Protein AF-A0A816ZHC8-F1 (afdb_monomer_lite)

InterPro domains:
  IPR012951 Berberine/berberine-like [PF08031] (29-65)

Organism: NCBI:txid392030

Secondary structure (DSSP, 8-state):
-HHHHHHHHHHHHHHHHHHHHTTT------GGGS-TT-TTHHHHHHSSHHHHHHHHHHHHHH-TT-

Radius of gyration: 14.67 Å; chains: 1; bounding box: 37×16×40 Å

Structure (mmCIF, N/CA/C/O backbone):
data_AF-A0A816ZHC8-F1
#
_entry.id   AF-A0A816ZHC8-F1
#
loop_
_atom_site.group_PDB
_atom_site.id
_atom_site.type_symbol
_atom_site.label_atom_id
_atom_site.label_alt_id
_atom_site.label_comp_id
_atom_site.label_asym_id
_atom_site.label_entity_id
_atom_site.label_seq_id
_atom_site.pdbx_PDB_ins_code
_atom_site.Cartn_x
_atom_site.Cartn_y
_atom_site.Cartn_z
_atom_site.occupancy
_atom_site.B_iso_or_equiv
_atom_site.auth_seq_id
_atom_site.auth_comp_id
_atom_site.auth_asym_id
_atom_site.auth_atom_id
_atom_site.pdbx_PDB_model_num
ATOM 1 N N . MET A 1 1 ? 22.820 6.435 3.314 1.00 63.22 1 MET A N 1
ATOM 2 C CA . MET A 1 1 ? 21.457 6.997 3.196 1.00 63.22 1 MET A CA 1
ATOM 3 C C . MET A 1 1 ? 21.156 7.447 1.769 1.00 63.22 1 MET A C 1
ATOM 5 O O . MET A 1 1 ? 20.187 6.948 1.221 1.00 63.22 1 MET A O 1
ATOM 9 N N . GLU A 1 2 ? 21.984 8.272 1.115 1.00 72.88 2 GLU A N 1
ATOM 10 C CA . GLU A 1 2 ? 21.727 8.708 -0.279 1.00 72.88 2 GLU A CA 1
ATOM 11 C C . GLU A 1 2 ? 21.567 7.556 -1.282 1.00 72.88 2 GLU A C 1
ATOM 13 O O . GLU A 1 2 ? 20.587 7.516 -2.017 1.00 72.88 2 GLU A O 1
ATOM 18 N N . THR A 1 3 ? 22.459 6.562 -1.259 1.00 84.12 3 THR A N 1
ATOM 19 C CA . THR A 1 3 ? 22.395 5.419 -2.186 1.00 84.12 3 THR A CA 1
ATOM 20 C C . THR A 1 3 ? 21.108 4.601 -2.047 1.00 84.12 3 THR A C 1
ATOM 22 O O . THR A 1 3 ? 20.559 4.147 -3.043 1.00 84.12 3 THR A O 1
ATOM 25 N N . GLN A 1 4 ? 20.595 4.429 -0.824 1.00 79.25 4 GLN A N 1
ATOM 26 C CA . GLN A 1 4 ? 19.353 3.683 -0.581 1.00 79.25 4 GLN A CA 1
ATOM 27 C C . GLN A 1 4 ? 18.137 4.432 -1.134 1.00 79.25 4 GLN A C 1
ATOM 29 O O . GLN A 1 4 ? 17.292 3.821 -1.778 1.00 79.25 4 GLN A O 1
ATOM 34 N N . ASN A 1 5 ? 18.089 5.754 -0.950 1.00 81.62 5 ASN A N 1
ATOM 35 C CA . ASN A 1 5 ? 17.020 6.589 -1.494 1.00 81.62 5 ASN A CA 1
ATOM 36 C C . ASN A 1 5 ? 17.043 6.612 -3.029 1.00 81.62 5 ASN A C 1
ATOM 38 O O . ASN A 1 5 ? 15.991 6.566 -3.658 1.00 81.62 5 ASN A O 1
ATOM 42 N N . MET A 1 6 ? 18.235 6.629 -3.635 1.00 86.62 6 MET A N 1
ATOM 43 C CA . MET A 1 6 ? 18.383 6.540 -5.090 1.00 86.62 6 MET A CA 1
ATOM 44 C C . MET A 1 6 ? 17.888 5.199 -5.639 1.00 86.62 6 MET A C 1
ATOM 46 O O . MET A 1 6 ? 17.174 5.180 -6.636 1.00 86.62 6 MET A O 1
ATOM 50 N N . ILE A 1 7 ? 18.233 4.088 -4.981 1.00 87.06 7 ILE A N 1
ATOM 51 C CA . ILE A 1 7 ? 17.758 2.754 -5.374 1.00 87.06 7 ILE A CA 1
ATOM 52 C C . ILE A 1 7 ? 16.236 2.662 -5.229 1.00 87.06 7 ILE A C 1
ATOM 54 O O . ILE A 1 7 ? 15.573 2.149 -6.124 1.00 87.06 7 ILE A O 1
ATOM 58 N N . ALA A 1 8 ? 15.673 3.186 -4.138 1.00 83.62 8 ALA A N 1
ATOM 59 C CA . ALA A 1 8 ? 14.230 3.199 -3.930 1.00 83.62 8 ALA A CA 1
ATOM 60 C C . ALA A 1 8 ? 13.505 3.978 -5.040 1.00 83.62 8 ALA A C 1
ATOM 62 O O . ALA A 1 8 ? 12.570 3.456 -5.636 1.00 83.62 8 ALA A O 1
ATOM 63 N N . ALA A 1 9 ? 13.991 5.175 -5.382 1.00 85.12 9 ALA A N 1
ATOM 64 C CA . ALA A 1 9 ? 13.424 5.979 -6.462 1.00 85.12 9 ALA A CA 1
ATOM 65 C C . ALA A 1 9 ? 13.538 5.300 -7.841 1.00 85.12 9 ALA A C 1
ATOM 67 O O . ALA A 1 9 ? 12.607 5.382 -8.643 1.00 85.12 9 ALA A O 1
ATOM 68 N N . ASP A 1 10 ? 14.652 4.611 -8.118 1.00 88.69 10 ASP A N 1
ATOM 69 C CA . ASP A 1 10 ? 14.834 3.845 -9.360 1.00 88.69 10 ASP A CA 1
ATOM 70 C C . ASP A 1 10 ? 13.846 2.672 -9.450 1.00 88.69 10 ASP A C 1
ATOM 72 O O . ASP A 1 10 ? 13.232 2.466 -10.497 1.00 88.69 10 ASP A O 1
ATOM 76 N N . ILE A 1 11 ? 13.625 1.944 -8.350 1.00 86.44 11 ILE A N 1
ATOM 77 C CA . ILE A 1 11 ? 12.634 0.859 -8.291 1.00 86.44 11 ILE A CA 1
ATOM 78 C C . ILE A 1 11 ? 11.221 1.404 -8.532 1.00 86.44 11 ILE A C 1
ATOM 80 O O . ILE A 1 11 ? 10.532 0.890 -9.414 1.00 86.44 11 ILE A O 1
ATOM 84 N N . THR A 1 12 ? 10.812 2.463 -7.825 1.00 86.31 12 THR A N 1
ATOM 85 C CA . THR A 1 12 ? 9.496 3.100 -8.014 1.00 86.31 12 THR A CA 1
ATOM 86 C C . THR A 1 12 ? 9.286 3.529 -9.465 1.00 86.31 12 THR A C 1
ATOM 88 O O . THR A 1 12 ? 8.250 3.237 -10.058 1.00 86.31 12 THR A O 1
ATOM 91 N N . SER A 1 13 ? 10.290 4.176 -10.069 1.00 86.56 13 SER A N 1
ATOM 92 C CA . SER A 1 13 ? 10.250 4.609 -11.473 1.00 86.56 13 SER A CA 1
ATOM 93 C C . SER A 1 13 ? 10.076 3.429 -12.432 1.00 86.56 13 SER A C 1
ATOM 95 O O . SER A 1 13 ? 9.234 3.460 -13.327 1.00 86.56 13 SER A O 1
ATOM 97 N N . ARG A 1 14 ? 10.815 2.334 -12.218 1.00 86.25 14 ARG A N 1
ATOM 98 C CA . ARG A 1 14 ? 10.704 1.131 -13.056 1.00 86.25 14 ARG A CA 1
ATOM 99 C C . ARG A 1 14 ? 9.342 0.463 -12.946 1.00 86.25 14 ARG A C 1
ATOM 101 O O . ARG A 1 14 ? 8.860 -0.048 -13.951 1.00 86.25 14 ARG A O 1
ATOM 108 N N . LEU A 1 15 ? 8.718 0.459 -11.770 1.00 84.50 15 LEU A N 1
ATOM 109 C CA . LEU A 1 15 ? 7.410 -0.171 -11.570 1.00 84.50 15 LEU A CA 1
ATOM 110 C C . LEU A 1 15 ? 6.279 0.539 -12.328 1.00 84.50 15 LEU A C 1
ATOM 112 O O . LEU A 1 15 ? 5.309 -0.122 -12.689 1.00 84.50 15 LEU A O 1
ATOM 116 N N . GLN A 1 16 ? 6.442 1.813 -12.703 1.00 82.69 16 GLN A N 1
ATOM 117 C CA . GLN A 1 16 ? 5.493 2.530 -13.573 1.00 82.69 16 GLN A CA 1
ATOM 118 C C . GLN A 1 16 ? 5.319 1.863 -14.950 1.00 82.69 16 GLN A C 1
ATOM 120 O O . GLN A 1 16 ? 4.297 2.048 -15.614 1.00 82.69 16 GLN A O 1
ATOM 125 N N . ILE A 1 17 ? 6.278 1.037 -15.392 1.00 84.25 17 ILE A N 1
ATOM 126 C CA . ILE A 1 17 ? 6.112 0.258 -16.625 1.00 84.25 17 ILE A CA 1
ATOM 127 C C . ILE A 1 17 ? 4.970 -0.758 -16.511 1.00 84.25 17 ILE A C 1
ATOM 129 O O . ILE A 1 17 ? 4.321 -1.059 -17.510 1.00 84.25 17 ILE A O 1
ATOM 133 N N . LEU A 1 18 ? 4.705 -1.278 -15.307 1.00 82.44 18 LEU A N 1
ATOM 134 C CA . LEU A 1 18 ? 3.630 -2.240 -15.073 1.00 82.44 18 LEU 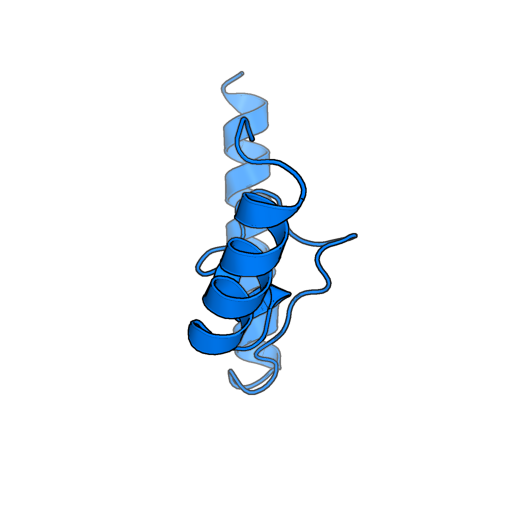A CA 1
ATOM 135 C C . LEU A 1 18 ? 2.262 -1.582 -15.263 1.00 82.44 18 LEU A C 1
ATOM 137 O O . LEU A 1 18 ? 1.374 -2.203 -15.845 1.00 82.44 18 LEU A O 1
ATOM 141 N N . ASP A 1 19 ? 2.132 -0.309 -14.883 1.00 80.25 19 ASP A N 1
ATOM 142 C CA . ASP A 1 19 ? 0.924 0.486 -15.122 1.00 80.25 19 ASP A CA 1
ATOM 143 C C . ASP A 1 19 ? 0.651 0.594 -16.628 1.00 80.25 19 ASP A C 1
ATOM 145 O O . ASP A 1 19 ? -0.437 0.248 -17.096 1.00 80.25 19 ASP A O 1
ATOM 149 N N . THR A 1 20 ? 1.695 0.921 -17.402 1.00 82.19 20 THR A N 1
ATOM 150 C CA . THR A 1 20 ? 1.628 0.996 -18.872 1.00 82.19 20 THR A CA 1
ATOM 151 C C . THR A 1 20 ? 1.244 -0.349 -19.493 1.00 82.19 20 THR A C 1
ATOM 153 O O . THR A 1 20 ? 0.359 -0.409 -20.344 1.00 82.19 20 THR A O 1
ATOM 156 N N . LEU A 1 21 ? 1.878 -1.447 -19.062 1.00 82.88 21 LEU A N 1
ATOM 157 C CA . LEU A 1 21 ? 1.582 -2.797 -19.563 1.00 82.88 21 LEU A CA 1
ATOM 158 C C . LEU A 1 21 ? 0.157 -3.240 -19.234 1.00 82.88 21 LEU A C 1
ATOM 160 O O . LEU A 1 21 ? -0.446 -4.009 -19.981 1.00 82.88 21 LEU A O 1
ATOM 164 N N . SER A 1 22 ? -0.383 -2.748 -18.124 1.00 80.19 22 SER A N 1
ATOM 165 C CA . SER A 1 22 ? -1.753 -3.018 -17.728 1.00 80.19 22 SER A CA 1
ATOM 166 C C . SER A 1 22 ? -2.782 -2.138 -18.434 1.00 80.19 22 SER A C 1
ATOM 168 O O . SER A 1 22 ? -3.969 -2.330 -18.198 1.00 80.19 22 SER A O 1
ATOM 170 N N . ASN A 1 23 ? -2.381 -1.192 -19.292 1.00 73.62 23 ASN A N 1
ATOM 171 C CA . ASN A 1 23 ? -3.256 -0.143 -19.835 1.00 73.62 23 ASN A CA 1
ATOM 172 C C . ASN A 1 23 ? -4.012 0.623 -18.734 1.00 73.62 23 ASN A C 1
ATOM 174 O O . ASN A 1 23 ? -5.203 0.895 -18.884 1.00 73.62 23 ASN A O 1
ATOM 178 N N . ASP A 1 24 ? -3.360 0.873 -17.596 1.00 66.88 24 ASP A N 1
ATOM 179 C CA . ASP A 1 24 ? -3.988 1.397 -16.375 1.00 66.88 24 ASP A CA 1
ATOM 180 C C . ASP A 1 24 ? -5.199 0.574 -15.884 1.00 66.88 24 ASP A C 1
ATOM 182 O O . ASP A 1 24 ? -6.006 1.060 -15.098 1.00 66.88 24 ASP A O 1
ATOM 186 N N . THR A 1 25 ? -5.365 -0.679 -16.331 1.00 64.38 25 THR A N 1
ATOM 187 C CA . THR A 1 25 ? -6.489 -1.540 -15.917 1.00 64.38 25 THR A CA 1
ATOM 188 C C . THR A 1 25 ? -6.171 -2.393 -14.691 1.00 64.38 25 THR A C 1
ATOM 190 O O . THR A 1 25 ? -7.100 -2.814 -13.997 1.00 64.38 25 THR A O 1
ATOM 193 N N . LEU A 1 26 ? -4.889 -2.623 -14.367 1.00 60.81 26 LEU A N 1
ATOM 194 C CA . LEU A 1 26 ? -4.490 -3.258 -13.105 1.00 60.81 26 LEU A CA 1
ATOM 195 C C . LEU A 1 26 ? -4.381 -2.185 -12.019 1.00 60.81 26 LEU A C 1
ATOM 197 O O . LEU A 1 26 ? -3.312 -1.674 -11.712 1.00 60.81 26 LEU A O 1
ATOM 201 N N . PHE A 1 27 ? -5.524 -1.864 -11.418 1.00 67.50 27 PHE A N 1
ATOM 202 C CA . PHE A 1 27 ? -5.651 -0.857 -10.360 1.00 67.50 27 PHE A CA 1
ATOM 203 C C . PHE A 1 27 ? -5.081 -1.280 -8.991 1.00 67.50 27 PHE A C 1
ATOM 205 O O . PHE A 1 27 ? -5.151 -0.497 -8.044 1.00 67.50 27 PHE A O 1
ATOM 212 N N . GLY A 1 28 ? -4.543 -2.499 -8.861 1.00 82.06 28 GLY A N 1
ATOM 213 C CA . GLY A 1 28 ? -4.217 -3.109 -7.572 1.00 82.06 28 GLY A CA 1
ATOM 214 C C . GLY A 1 28 ? -2.768 -3.578 -7.436 1.00 82.06 28 GLY A C 1
ATOM 215 O O 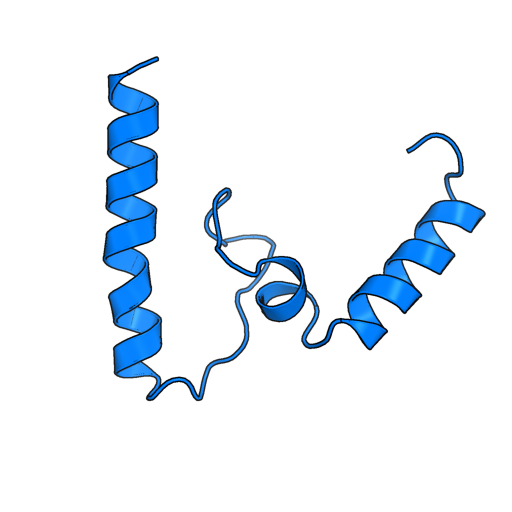. GLY A 1 28 ? -2.274 -4.327 -8.275 1.00 82.06 28 GLY A O 1
ATOM 216 N N . SER A 1 29 ? -2.136 -3.222 -6.318 1.00 88.19 29 SER A N 1
ATOM 217 C CA . SER A 1 29 ? -0.846 -3.751 -5.865 1.00 88.19 29 SER A CA 1
ATOM 218 C C . SER A 1 29 ? -1.067 -4.651 -4.648 1.00 88.19 29 SER A C 1
ATOM 220 O O . SER A 1 29 ? -1.824 -4.324 -3.732 1.00 88.19 29 SER A O 1
ATOM 222 N N . TYR A 1 30 ? -0.383 -5.792 -4.598 1.00 89.69 30 TYR A N 1
ATOM 223 C CA . TYR A 1 30 ? -0.465 -6.678 -3.441 1.00 89.69 30 TYR A CA 1
ATOM 224 C C . TYR A 1 30 ? 0.401 -6.137 -2.295 1.00 89.69 30 TYR A C 1
ATOM 226 O O . TYR A 1 30 ? 1.623 -6.259 -2.336 1.00 89.69 30 TYR A O 1
ATOM 234 N N . LEU A 1 31 ? -0.242 -5.570 -1.264 1.00 91.94 31 LEU A N 1
ATOM 235 C CA . LEU A 1 31 ? 0.382 -4.885 -0.114 1.00 91.94 31 LEU A CA 1
ATOM 236 C C . LEU A 1 31 ? 1.623 -5.595 0.455 1.00 91.94 31 LEU A C 1
ATOM 238 O O . LEU A 1 31 ? 2.599 -4.941 0.803 1.00 91.94 31 LEU A O 1
ATOM 242 N N . ASN A 1 32 ? 1.594 -6.928 0.555 1.00 93.06 32 ASN A N 1
ATOM 243 C CA . ASN A 1 32 ? 2.670 -7.700 1.187 1.00 93.06 32 ASN A CA 1
ATOM 244 C C . ASN A 1 32 ? 3.959 -7.774 0.350 1.00 93.06 32 ASN A C 1
ATOM 246 O O . ASN A 1 32 ? 4.977 -8.241 0.856 1.00 93.06 32 ASN A O 1
ATOM 250 N N . VAL A 1 33 ? 3.915 -7.380 -0.926 1.00 89.62 33 VAL A N 1
ATOM 251 C CA . VAL A 1 33 ? 5.043 -7.473 -1.872 1.00 89.62 33 VAL A CA 1
ATOM 252 C C . VAL A 1 33 ? 5.115 -6.223 -2.767 1.00 89.62 33 VAL A C 1
ATOM 254 O O . VAL A 1 33 ? 5.609 -6.280 -3.890 1.00 89.62 33 VAL A O 1
ATOM 257 N N . ALA A 1 34 ? 4.582 -5.096 -2.293 1.00 88.50 34 ALA A N 1
ATOM 258 C CA . ALA A 1 34 ? 4.530 -3.842 -3.038 1.00 88.50 34 ALA A CA 1
ATOM 259 C C . ALA A 1 34 ? 5.734 -2.930 -2.752 1.00 88.50 34 ALA A C 1
ATOM 261 O O . ALA A 1 34 ? 6.478 -3.132 -1.788 1.00 88.50 34 ALA A O 1
ATOM 262 N N . ASP A 1 35 ? 5.896 -1.899 -3.583 1.00 88.19 35 ASP A N 1
ATOM 263 C CA . ASP A 1 35 ? 6.836 -0.809 -3.328 1.00 88.19 35 ASP A CA 1
ATOM 264 C C . ASP A 1 35 ? 6.461 -0.080 -2.021 1.00 88.19 35 ASP A C 1
ATOM 266 O O . ASP A 1 35 ? 5.328 0.395 -1.889 1.00 88.19 35 ASP A O 1
ATOM 270 N N . PRO A 1 36 ? 7.386 0.067 -1.054 1.00 86.31 36 PRO A N 1
ATOM 271 C CA . PRO A 1 36 ? 7.148 0.875 0.140 1.00 86.31 36 PRO A CA 1
ATOM 272 C C . PRO A 1 36 ? 6.774 2.334 -0.165 1.00 86.31 36 PRO A C 1
ATOM 274 O O . PRO A 1 36 ? 6.131 2.981 0.661 1.00 86.31 36 PRO A O 1
ATOM 277 N N . ASN A 1 37 ? 7.175 2.847 -1.332 1.00 88.56 37 ASN A N 1
ATOM 278 C CA . ASN A 1 37 ? 6.897 4.205 -1.797 1.00 88.56 37 ASN A CA 1
ATOM 279 C C . ASN A 1 37 ? 5.784 4.261 -2.854 1.00 88.56 37 ASN A C 1
ATOM 281 O O . ASN A 1 37 ? 5.677 5.266 -3.557 1.00 88.56 37 ASN A O 1
ATOM 285 N N . GLU A 1 38 ? 4.964 3.208 -2.968 1.00 87.06 38 GLU A N 1
ATOM 286 C CA . GLU A 1 38 ? 3.874 3.115 -3.943 1.00 87.06 38 GLU A CA 1
ATOM 287 C C . GLU A 1 38 ? 3.024 4.407 -3.961 1.00 87.06 38 GLU A C 1
ATOM 289 O O . GLU A 1 38 ? 2.370 4.754 -2.962 1.00 87.06 38 GLU A O 1
ATOM 294 N N . PRO A 1 39 ? 2.993 5.144 -5.086 1.00 84.62 39 PRO A N 1
ATOM 295 C CA . PRO A 1 39 ? 2.107 6.285 -5.216 1.00 84.62 39 PRO A CA 1
ATOM 296 C C . PRO A 1 39 ? 0.656 5.807 -5.157 1.00 84.62 39 PRO A C 1
ATOM 298 O O . PRO A 1 39 ? 0.293 4.763 -5.687 1.00 84.62 39 PRO A O 1
ATOM 301 N N . ASN A 1 40 ? -0.212 6.580 -4.506 1.00 86.94 40 ASN A N 1
ATOM 302 C CA . ASN A 1 40 ? -1.620 6.210 -4.333 1.00 86.94 40 ASN A CA 1
ATOM 303 C C . ASN A 1 40 ? -1.824 4.843 -3.643 1.00 86.94 40 ASN A C 1
ATOM 305 O O . ASN A 1 40 ? -2.854 4.199 -3.855 1.00 86.94 40 ASN A O 1
ATOM 309 N N . TRP A 1 41 ? -0.892 4.428 -2.771 1.00 90.94 41 TRP A N 1
ATOM 310 C CA . TRP A 1 41 ? -0.923 3.149 -2.046 1.00 90.94 41 TRP A CA 1
ATOM 311 C C . TRP A 1 41 ? -2.279 2.808 -1.422 1.00 90.94 41 TRP A C 1
ATOM 313 O O . TRP A 1 41 ? -2.685 1.655 -1.409 1.00 90.94 41 TRP A O 1
ATOM 323 N N . LYS A 1 42 ? -3.025 3.803 -0.927 1.00 92.62 42 LYS A N 1
ATOM 324 C CA . LYS A 1 42 ? -4.354 3.576 -0.341 1.00 92.62 42 LYS A CA 1
ATOM 325 C C . LYS A 1 42 ? -5.315 2.959 -1.351 1.00 92.62 42 LYS A C 1
ATOM 327 O O . LYS A 1 42 ? -6.007 2.001 -1.037 1.00 92.62 42 LYS A O 1
ATOM 332 N N . GLN A 1 43 ? -5.349 3.504 -2.560 1.00 89.25 43 GLN A N 1
ATOM 333 C CA . GLN A 1 43 ? -6.205 2.992 -3.618 1.00 89.25 43 GLN A CA 1
ATOM 334 C C . GLN A 1 43 ? -5.630 1.698 -4.194 1.00 89.25 43 GLN A C 1
ATOM 336 O O . GLN A 1 43 ? -6.364 0.733 -4.353 1.00 89.25 43 G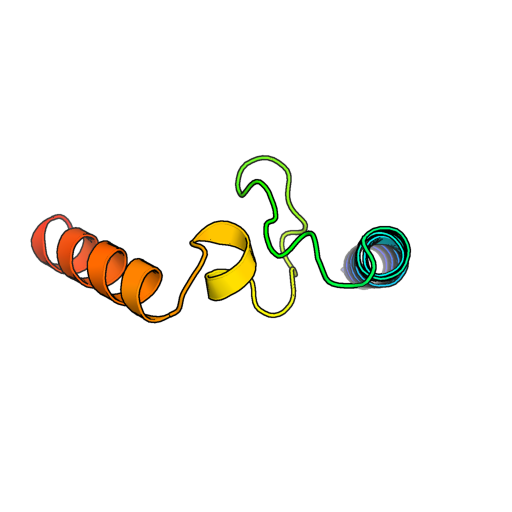LN A O 1
ATOM 341 N N . ARG A 1 44 ? -4.313 1.634 -4.418 1.00 88.81 44 ARG A N 1
ATOM 342 C CA . ARG A 1 44 ? -3.680 0.437 -4.988 1.00 88.81 44 ARG A CA 1
ATOM 343 C C . ARG A 1 44 ? -3.757 -0.781 -4.071 1.00 88.81 44 ARG A C 1
ATOM 345 O O . ARG A 1 44 ? -3.902 -1.894 -4.555 1.00 88.81 44 ARG A O 1
ATOM 352 N N . PHE A 1 45 ? -3.690 -0.602 -2.757 1.00 93.38 45 PHE A N 1
ATOM 353 C CA . PHE A 1 45 ? -3.726 -1.722 -1.809 1.00 93.38 45 PHE A CA 1
ATOM 354 C C . PHE A 1 45 ? -5.140 -2.061 -1.340 1.00 93.38 45 PHE A C 1
ATOM 356 O O . PHE A 1 45 ? -5.411 -3.214 -1.010 1.00 93.38 45 PHE A O 1
ATOM 363 N N . PHE A 1 46 ? -6.035 -1.069 -1.281 1.00 93.00 46 PHE A N 1
ATOM 364 C CA . PHE A 1 46 ? -7.367 -1.222 -0.688 1.00 93.00 46 PHE A CA 1
ATOM 365 C C . PHE A 1 4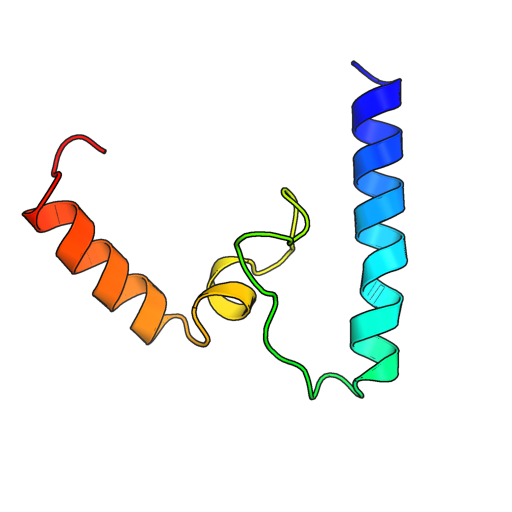6 ? -8.506 -0.920 -1.662 1.00 93.00 46 PHE A C 1
ATOM 367 O O . PHE A 1 46 ? -9.633 -0.743 -1.208 1.00 93.00 46 PHE A O 1
ATOM 374 N N . ASP A 1 47 ? -8.237 -0.891 -2.970 1.00 87.81 47 ASP A N 1
ATOM 375 C CA . ASP A 1 47 ? -9.192 -0.718 -4.078 1.00 87.81 47 ASP A CA 1
ATOM 376 C C . ASP A 1 47 ? -9.816 0.690 -4.189 1.00 87.81 47 ASP A C 1
ATOM 378 O O . ASP A 1 47 ? -9.744 1.341 -5.232 1.00 87.81 47 ASP A O 1
ATOM 382 N N . SER A 1 48 ? -10.372 1.233 -3.104 1.00 89.88 48 SER A N 1
ATOM 383 C CA . SER A 1 48 ? -11.008 2.555 -3.100 1.00 89.88 48 SER A CA 1
ATOM 384 C C . SER A 1 48 ? -10.748 3.342 -1.820 1.00 89.88 48 SER A C 1
ATOM 386 O O . SER A 1 48 ? -10.499 2.786 -0.748 1.00 89.88 48 SER A O 1
ATOM 388 N N . GLN A 1 49 ? -10.887 4.669 -1.907 1.00 90.75 49 GLN A N 1
ATOM 389 C CA . GLN A 1 49 ? -10.824 5.547 -0.736 1.00 90.75 49 GLN A CA 1
ATOM 390 C C . GLN A 1 49 ? -11.888 5.165 0.310 1.00 90.75 49 GLN A C 1
ATOM 392 O O . GLN A 1 49 ? -11.590 5.117 1.500 1.00 90.75 49 GLN A O 1
ATOM 397 N N . ALA A 1 50 ? -13.095 4.794 -0.132 1.00 94.88 50 ALA A N 1
ATOM 398 C CA . ALA A 1 50 ? -14.174 4.360 0.754 1.00 94.88 50 ALA A CA 1
ATOM 399 C C . ALA A 1 50 ? -13.825 3.076 1.528 1.00 94.88 50 ALA A C 1
ATOM 401 O O . ALA A 1 50 ? -14.114 2.970 2.722 1.00 94.88 50 ALA A O 1
ATOM 402 N N . MET A 1 51 ? -13.178 2.107 0.873 1.00 95.38 51 MET A N 1
ATOM 403 C CA . MET A 1 51 ? -12.718 0.890 1.541 1.00 95.38 51 MET A CA 1
ATOM 404 C C . MET A 1 51 ? -11.596 1.190 2.538 1.00 95.38 51 MET A C 1
ATOM 406 O O . MET A 1 51 ? -11.648 0.717 3.675 1.00 95.38 51 MET A O 1
ATOM 410 N N . TYR A 1 52 ? -10.622 2.020 2.152 1.00 95.81 52 TYR A N 1
ATOM 411 C CA . TYR A 1 52 ? -9.564 2.464 3.058 1.00 95.81 52 TYR A CA 1
ATOM 412 C C . TY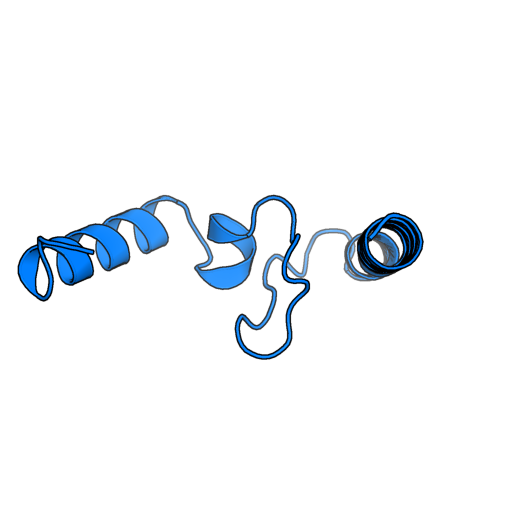R A 1 52 ? -10.135 3.147 4.310 1.00 95.81 52 TYR A C 1
ATOM 414 O O . TYR A 1 52 ? -9.751 2.804 5.429 1.00 95.81 52 TYR A O 1
ATOM 422 N N . ASP A 1 53 ? -11.095 4.059 4.149 1.00 96.62 53 ASP A N 1
ATOM 423 C CA . ASP A 1 53 ? -11.718 4.770 5.271 1.00 96.62 53 ASP A CA 1
ATOM 424 C C . ASP A 1 53 ? -12.530 3.831 6.171 1.00 96.62 53 ASP A C 1
ATOM 426 O O . ASP A 1 53 ? -12.474 3.946 7.400 1.00 96.62 53 ASP A O 1
ATOM 430 N N . ARG A 1 54 ? -13.211 2.834 5.592 1.00 97.50 54 ARG A N 1
ATOM 431 C CA . ARG A 1 54 ? -13.882 1.781 6.365 1.00 97.50 54 ARG A CA 1
ATOM 432 C C . ARG A 1 54 ? -12.883 0.996 7.216 1.00 97.50 54 ARG A C 1
ATOM 434 O O . ARG A 1 54 ? -13.100 0.854 8.419 1.00 97.50 54 ARG A O 1
ATOM 441 N N . LEU A 1 55 ? -11.788 0.513 6.631 1.00 97.44 55 LEU A N 1
ATOM 442 C CA . LEU A 1 55 ? -10.751 -0.227 7.364 1.00 97.44 55 LEU A CA 1
ATOM 443 C C . LEU A 1 55 ? -10.086 0.640 8.43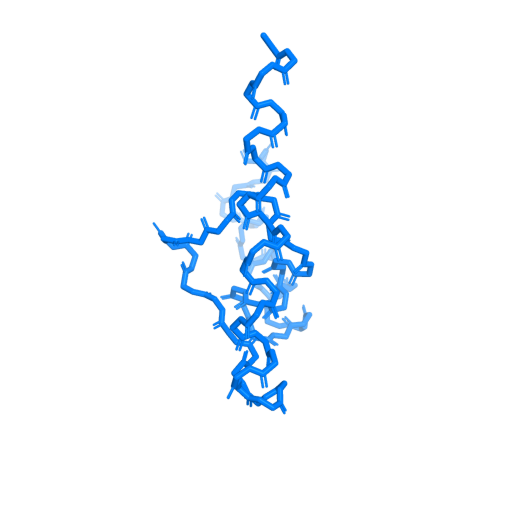7 1.00 97.44 55 LEU A C 1
ATOM 445 O O . LEU A 1 55 ? -9.874 0.181 9.560 1.00 97.44 55 LEU A O 1
ATOM 449 N N . LYS A 1 56 ? -9.838 1.915 8.130 1.00 96.88 56 LYS A N 1
ATOM 450 C CA . LYS A 1 56 ? -9.321 2.892 9.088 1.00 96.88 56 LYS A CA 1
ATOM 451 C C . LYS A 1 56 ? -10.266 3.076 10.276 1.00 96.88 56 LYS A C 1
ATOM 453 O O . LYS A 1 56 ? -9.792 3.086 11.407 1.00 96.88 56 LYS A O 1
ATOM 458 N N . SER A 1 57 ? -11.579 3.157 10.049 1.00 97.81 57 SER A N 1
ATOM 459 C CA . SER A 1 57 ? -12.554 3.264 11.146 1.00 97.81 57 SER A CA 1
ATOM 460 C C . SER A 1 57 ? -12.539 2.035 12.065 1.00 97.81 57 SER A C 1
ATOM 462 O O . SER A 1 57 ? -12.566 2.176 13.284 1.00 97.81 57 SER A O 1
ATOM 464 N N . ILE A 1 58 ? -12.394 0.829 11.502 1.00 98.19 58 ILE A N 1
ATOM 465 C CA . ILE A 1 58 ? -12.263 -0.412 12.280 1.00 98.19 58 ILE A CA 1
ATOM 466 C C . ILE A 1 58 ? -10.977 -0.385 13.109 1.00 98.19 58 ILE A C 1
ATOM 468 O O . ILE A 1 58 ? -11.010 -0.682 14.303 1.00 98.19 58 ILE A O 1
ATOM 472 N N . LYS A 1 59 ? -9.853 0.013 12.498 1.00 98.12 59 LYS A N 1
ATOM 473 C CA . LYS A 1 59 ? -8.565 0.130 13.190 1.00 98.12 59 LYS A CA 1
ATOM 474 C C . LYS A 1 59 ? -8.629 1.142 14.331 1.00 98.12 59 LYS A C 1
ATOM 476 O O . LYS A 1 59 ? -8.135 0.829 15.396 1.00 98.12 59 LYS A O 1
ATOM 481 N N . GLN A 1 60 ? -9.292 2.284 14.162 1.00 98.12 60 GLN A N 1
ATOM 482 C CA . GLN A 1 60 ? -9.459 3.278 15.233 1.00 98.12 60 GLN A CA 1
ATOM 483 C C . GLN A 1 60 ? -10.272 2.758 16.425 1.00 98.12 60 GLN A C 1
ATOM 485 O O . GLN A 1 60 ? -10.012 3.150 17.558 1.00 98.12 60 GLN A O 1
ATOM 490 N N . VAL A 1 61 ? -11.256 1.888 16.184 1.00 97.94 61 VAL A N 1
ATOM 491 C CA . VAL A 1 61 ? -12.039 1.261 17.260 1.00 97.94 61 VAL A CA 1
ATOM 492 C C . VAL A 1 61 ? -11.225 0.179 17.970 1.00 97.94 61 VAL A C 1
ATOM 494 O O . VAL A 1 61 ? -11.251 0.099 19.194 1.00 97.94 61 VAL A O 1
ATOM 497 N N . ALA A 1 62 ? -10.514 -0.655 17.210 1.00 98.12 62 ALA A N 1
ATOM 498 C CA . ALA A 1 62 ? -9.721 -1.755 17.756 1.00 98.12 62 ALA A CA 1
ATOM 499 C C . ALA A 1 62 ? -8.406 -1.285 18.405 1.00 98.12 62 ALA A C 1
ATOM 501 O O . ALA A 1 62 ? -7.927 -1.913 19.345 1.00 98.12 62 ALA A O 1
ATOM 502 N N . ASP A 1 63 ? -7.832 -0.198 17.897 1.00 97.81 63 ASP A N 1
ATOM 503 C CA . ASP A 1 63 ? -6.569 0.394 18.321 1.00 97.81 63 ASP A CA 1
ATOM 504 C C . ASP A 1 63 ? -6.594 1.927 18.145 1.00 97.81 63 ASP A C 1
ATOM 506 O O . ASP A 1 63 ? -6.173 2.470 17.117 1.00 97.81 63 ASP A O 1
ATOM 510 N N . PRO A 1 64 ? -7.120 2.652 19.143 1.00 95.88 64 PRO A N 1
ATOM 511 C CA . PRO A 1 64 ? -7.251 4.102 19.076 1.00 95.88 64 PRO A CA 1
ATOM 512 C C . PRO A 1 64 ? -5.921 4.858 19.222 1.00 95.88 64 PRO A C 1
ATOM 514 O O . PRO A 1 64 ? -5.903 6.066 18.985 1.00 95.88 64 PRO A O 1
ATOM 517 N N . GLN A 1 65 ? -4.829 4.200 19.636 1.00 95.50 65 GLN A N 1
ATOM 518 C CA . GLN A 1 65 ? -3.528 4.851 19.858 1.00 95.50 65 GLN A CA 1
ATOM 519 C C . GLN A 1 65 ? -2.600 4.771 18.640 1.00 95.50 65 GLN A C 1
ATOM 521 O O . GLN A 1 65 ? -1.676 5.582 18.548 1.00 95.50 65 GLN A O 1
ATOM 526 N N . GLY A 1 66 ? -2.890 3.874 17.691 1.00 82.00 66 GLY A N 1
ATOM 527 C CA . GLY A 1 66 ? -2.176 3.748 16.418 1.00 82.00 66 GLY A CA 1
ATOM 528 C C . GLY A 1 66 ? -1.566 2.376 16.218 1.00 82.00 66 GLY A C 1
ATOM 529 O O . GLY A 1 66 ? -0.469 2.148 16.764 1.00 82.00 66 GLY A O 1
#

pLDDT: mean 87.05, std 8.83, range [60.81, 98.19]

Sequence (66 aa):
METQNMIAADITSRLQILDTLSNDTLFGSYLNVADPNEPNWKQRFFDSQAMYDRLKSIKQVADPQG

Foldseek 3Di:
DVVVVVVLVVVQVVCVVVCVVCVVVLQADDVVPDRPPHVVCLCRHQVDPVSSVVVVVVCCVVPVPD